Protein AF-A0A0S3QWM0-F1 (afdb_monomer)

Radius of gyration: 11.85 Å; Cα contacts (8 Å, |Δi|>4): 114; chains: 1; bounding box: 30×22×27 Å

InterPro domains:
  IPR039512 RCHY1, zinc-ribbon [PF14599] (1-57)

Sequence (69 aa):
MAVYFGMLDALLAAEELPEEYRERCQDILCHDCDRKGSSRFHWLYHKCEFCGSYNTRVIKCETSNSSCS

Mean predicted aligned error: 8.06 Å

Secondary structure (DSSP, 8-state):
--HHHHHHHHHHHHS---HHHHT-EEEEEETTT--EEEEE--SS----TTT----EEEEE---S-----

Structure (mmCIF, N/CA/C/O backbone):
data_AF-A0A0S3QWM0-F1
#
_entry.id   AF-A0A0S3QWM0-F1
#
loop_
_atom_site.group_PDB
_atom_site.id
_atom_site.type_symbol
_atom_site.label_atom_id
_atom_site.label_alt_id
_atom_site.label_comp_id
_atom_site.label_asym_id
_atom_site.label_entity_id
_atom_site.label_seq_id
_atom_site.pdbx_PDB_ins_code
_atom_site.Cartn_x
_atom_site.Cartn_y
_atom_site.Cartn_z
_atom_site.occupancy
_atom_site.B_iso_or_equiv
_atom_site.auth_seq_id
_atom_site.auth_comp_id
_atom_site.auth_asym_id
_atom_site.auth_atom_id
_atom_site.pdbx_PDB_model_num
ATOM 1 N N . MET A 1 1 ? 12.393 -7.228 -13.216 1.00 48.69 1 MET A N 1
ATOM 2 C CA . MET A 1 1 ? 11.403 -8.192 -12.688 1.00 48.69 1 MET A CA 1
ATOM 3 C C . MET A 1 1 ? 10.180 -7.423 -12.162 1.00 48.69 1 MET A C 1
ATOM 5 O O . MET A 1 1 ? 9.963 -7.371 -10.967 1.00 48.69 1 MET A O 1
ATOM 9 N N . ALA A 1 2 ? 9.427 -6.739 -13.035 1.00 55.66 2 ALA A N 1
ATOM 10 C CA . ALA A 1 2 ? 8.313 -5.849 -12.641 1.00 55.66 2 ALA A CA 1
ATOM 11 C C . ALA A 1 2 ? 6.949 -6.277 -13.222 1.00 55.66 2 ALA A C 1
ATOM 13 O O . ALA A 1 2 ? 5.915 -5.712 -12.886 1.00 55.66 2 ALA A O 1
ATOM 14 N N . VAL A 1 3 ? 6.938 -7.302 -14.079 1.00 62.47 3 VAL A N 1
ATOM 15 C CA . VAL A 1 3 ? 5.727 -7.811 -14.746 1.00 62.47 3 VAL A CA 1
ATOM 16 C C . VAL A 1 3 ? 4.758 -8.495 -13.782 1.00 62.47 3 VAL A C 1
ATOM 18 O O . VAL A 1 3 ? 3.552 -8.326 -13.913 1.00 62.47 3 VAL A O 1
ATOM 21 N N . TYR A 1 4 ? 5.271 -9.206 -12.775 1.00 71.56 4 TYR A N 1
ATOM 22 C CA . TYR A 1 4 ? 4.438 -9.908 -11.792 1.00 71.56 4 TYR A CA 1
ATOM 23 C C . TYR A 1 4 ? 3.570 -8.942 -10.971 1.00 71.56 4 TYR A C 1
ATOM 25 O O . TYR A 1 4 ? 2.385 -9.173 -10.761 1.00 71.56 4 TYR A O 1
ATOM 33 N N . PHE A 1 5 ? 4.146 -7.804 -10.588 1.00 70.44 5 PHE A N 1
ATOM 34 C CA . PHE A 1 5 ? 3.465 -6.740 -9.855 1.00 70.44 5 PHE A CA 1
ATOM 35 C C . PHE A 1 5 ? 2.389 -6.028 -10.679 1.00 70.44 5 PHE A C 1
ATOM 37 O O . PHE A 1 5 ? 1.376 -5.623 -10.116 1.00 70.44 5 PHE A O 1
ATOM 44 N N . GLY A 1 6 ? 2.579 -5.917 -11.997 1.00 71.12 6 GLY A N 1
ATOM 45 C CA . GLY A 1 6 ? 1.550 -5.409 -12.907 1.00 71.12 6 GLY A CA 1
ATOM 46 C C . GLY A 1 6 ? 0.390 -6.389 -13.103 1.00 71.12 6 GLY A C 1
ATOM 47 O O . GLY A 1 6 ? -0.759 -5.971 -13.169 1.00 71.12 6 GLY A O 1
ATOM 48 N N . MET A 1 7 ? 0.669 -7.695 -13.139 1.00 81.56 7 MET A N 1
ATOM 49 C CA . MET A 1 7 ? -0.381 -8.717 -13.207 1.00 81.56 7 MET A CA 1
ATOM 50 C C . MET A 1 7 ? -1.194 -8.782 -11.909 1.00 81.56 7 MET A C 1
ATOM 52 O O . MET A 1 7 ? -2.415 -8.898 -11.964 1.00 81.56 7 MET A O 1
ATOM 56 N N . LEU A 1 8 ? -0.531 -8.653 -10.756 1.00 77.00 8 LEU A N 1
ATOM 57 C CA . LEU A 1 8 ? -1.209 -8.491 -9.471 1.00 77.00 8 LEU A CA 1
ATOM 58 C C . LEU A 1 8 ? -2.124 -7.265 -9.490 1.00 77.00 8 LEU A C 1
ATOM 60 O O . LEU A 1 8 ? -3.286 -7.403 -9.150 1.00 77.00 8 LEU A O 1
ATOM 64 N N . ASP A 1 9 ? -1.647 -6.112 -9.965 1.00 76.44 9 ASP A N 1
ATOM 65 C CA . ASP A 1 9 ? -2.455 -4.886 -10.064 1.00 76.44 9 ASP A CA 1
ATOM 66 C C . ASP A 1 9 ? -3.740 -5.113 -10.882 1.00 76.44 9 ASP A C 1
ATOM 68 O O . ASP A 1 9 ? -4.822 -4.732 -10.452 1.00 76.44 9 ASP A O 1
ATOM 72 N N . ALA A 1 10 ? -3.641 -5.825 -12.011 1.00 78.88 10 ALA A N 1
ATOM 73 C CA . ALA A 1 10 ? -4.793 -6.162 -12.848 1.00 78.88 10 ALA A CA 1
ATOM 74 C C . ALA A 1 10 ? -5.784 -7.118 -12.159 1.00 78.88 10 ALA A C 1
ATOM 76 O O . ALA A 1 10 ? -6.994 -6.936 -12.282 1.00 78.88 10 ALA A O 1
ATOM 77 N N . LEU A 1 11 ? -5.288 -8.119 -11.424 1.00 79.25 11 LEU A N 1
ATOM 78 C CA . LEU A 1 11 ? -6.130 -9.032 -10.642 1.00 79.25 11 LEU A CA 1
ATOM 79 C C . LEU A 1 11 ? -6.809 -8.304 -9.477 1.00 79.25 11 LEU A C 1
ATOM 81 O O . LEU A 1 11 ? -8.008 -8.458 -9.273 1.00 79.25 11 LEU A O 1
ATOM 85 N N . LEU A 1 12 ? -6.063 -7.461 -8.762 1.00 74.00 12 LEU A N 1
ATOM 86 C CA . LEU A 1 12 ? -6.586 -6.612 -7.695 1.00 74.00 12 LEU A CA 1
ATOM 87 C C . LEU A 1 12 ? -7.620 -5.607 -8.210 1.00 74.00 12 LEU A C 1
ATOM 89 O O . LEU A 1 12 ? -8.567 -5.309 -7.495 1.00 74.00 12 LEU A O 1
ATOM 93 N N . ALA A 1 13 ? -7.427 -5.063 -9.414 1.00 72.88 13 ALA A N 1
ATOM 94 C CA . ALA A 1 13 ? -8.359 -4.129 -10.038 1.00 72.88 13 ALA A CA 1
ATOM 95 C C . ALA A 1 13 ? -9.641 -4.820 -10.523 1.00 72.88 13 ALA A C 1
ATOM 97 O O . ALA A 1 13 ? -10.695 -4.188 -10.536 1.00 72.88 13 ALA A O 1
ATOM 98 N N . ALA A 1 14 ? -9.551 -6.097 -10.914 1.00 75.31 14 ALA A N 1
ATOM 99 C CA . ALA A 1 14 ? -10.712 -6.927 -11.219 1.00 75.31 14 ALA A CA 1
ATOM 100 C C . ALA A 1 14 ? -11.501 -7.300 -9.952 1.00 75.31 14 ALA A C 1
ATOM 102 O O . ALA A 1 14 ? -12.719 -7.440 -10.008 1.00 75.31 14 ALA A O 1
ATOM 103 N N . GLU A 1 15 ? -10.822 -7.423 -8.808 1.00 69.06 15 GLU A N 1
ATOM 104 C CA . GLU A 1 15 ? -11.447 -7.572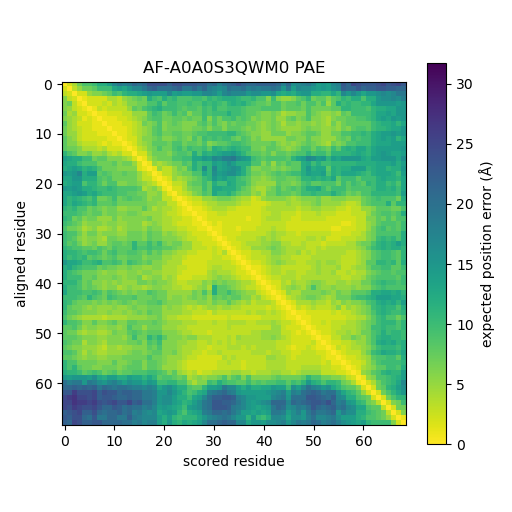 -7.494 1.00 69.06 15 GLU A CA 1
ATOM 105 C C . GLU A 1 15 ? -11.808 -6.192 -6.928 1.00 69.06 15 GLU A C 1
ATOM 107 O O . GLU A 1 15 ? -11.134 -5.618 -6.068 1.00 69.06 15 GLU A O 1
ATOM 112 N N . GLU A 1 16 ? -12.870 -5.614 -7.483 1.00 61.62 16 GLU A N 1
ATOM 113 C CA . GLU A 1 16 ? -13.386 -4.320 -7.058 1.00 61.62 16 GLU A CA 1
ATOM 114 C C . GLU A 1 16 ? -13.848 -4.367 -5.594 1.00 61.62 16 GLU A C 1
ATOM 116 O O . GLU A 1 16 ? -14.846 -4.997 -5.242 1.00 61.62 16 GLU A O 1
ATOM 121 N N . LEU A 1 17 ? -13.114 -3.684 -4.708 1.00 67.00 17 LEU A N 1
ATOM 122 C CA . LEU A 1 17 ? -13.595 -3.493 -3.345 1.00 67.00 17 LEU A CA 1
ATOM 123 C C . LEU A 1 17 ? -14.885 -2.657 -3.365 1.00 67.00 17 LEU A C 1
ATOM 125 O O . LEU A 1 17 ? -14.938 -1.650 -4.086 1.00 67.00 17 LEU A O 1
ATOM 129 N N . PRO A 1 18 ? -15.878 -3.007 -2.524 1.00 73.94 18 PRO A 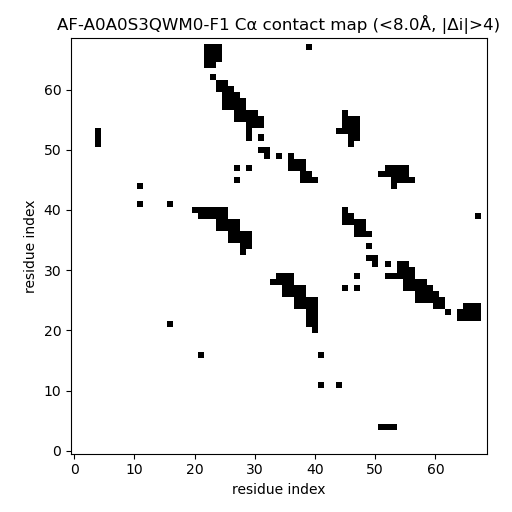N 1
ATOM 130 C CA . PRO A 1 18 ? -17.056 -2.178 -2.322 1.00 73.94 18 PRO A CA 1
ATOM 131 C C . PRO A 1 18 ? -16.645 -0.760 -1.917 1.00 73.94 18 PRO A C 1
ATOM 133 O O . PRO A 1 18 ? -15.657 -0.567 -1.201 1.00 73.94 18 PRO A O 1
ATOM 136 N N . GLU A 1 19 ? -17.409 0.233 -2.364 1.00 65.62 19 GLU A N 1
ATOM 137 C CA . GLU A 1 19 ? -17.082 1.659 -2.227 1.00 65.62 19 GLU A CA 1
ATOM 138 C C . GLU A 1 19 ? -16.816 2.078 -0.768 1.00 65.62 19 GLU A C 1
ATOM 140 O O . GLU A 1 19 ? -15.879 2.821 -0.491 1.00 65.62 19 GLU A O 1
ATOM 145 N N . GLU A 1 20 ? -17.526 1.461 0.181 1.00 66.31 20 GLU A N 1
ATOM 146 C CA . GLU A 1 20 ? -17.369 1.646 1.633 1.00 66.31 20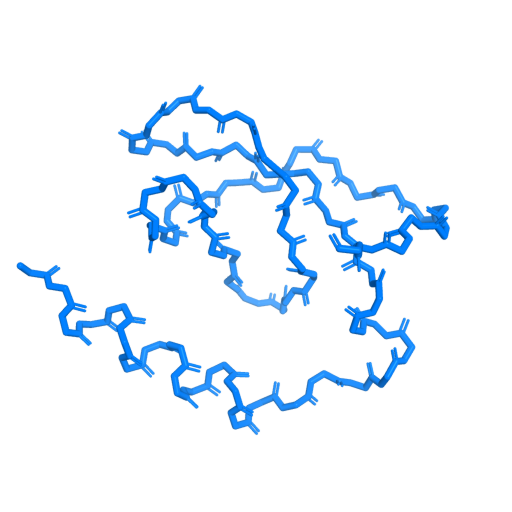 GLU A CA 1
ATOM 147 C C . GLU A 1 20 ? -15.958 1.315 2.166 1.00 66.31 20 GLU A C 1
ATOM 149 O O . GLU A 1 20 ? -15.525 1.838 3.199 1.00 66.31 20 GLU A O 1
ATOM 154 N N . TYR A 1 21 ? -15.233 0.440 1.465 1.00 66.44 21 TYR A N 1
ATOM 155 C CA . TYR A 1 21 ? -13.888 -0.017 1.817 1.00 66.44 21 TYR A CA 1
ATOM 156 C C . TYR A 1 21 ? -12.798 0.589 0.932 1.00 66.44 21 TYR A C 1
ATOM 158 O O . TYR A 1 21 ? -11.635 0.608 1.334 1.00 66.44 21 TYR A O 1
ATOM 166 N N . ARG A 1 22 ? -13.156 1.124 -0.242 1.00 65.12 22 ARG A N 1
ATOM 167 C CA . ARG A 1 22 ? -12.223 1.803 -1.158 1.00 65.12 22 ARG A CA 1
ATOM 168 C C . ARG A 1 22 ? -11.569 3.032 -0.535 1.00 65.12 22 ARG A C 1
ATOM 170 O O . ARG A 1 22 ? -10.413 3.320 -0.831 1.00 65.12 22 ARG A O 1
ATOM 177 N N . GLU A 1 23 ? -12.296 3.729 0.331 1.00 65.62 23 GLU A N 1
ATOM 178 C CA . GLU A 1 23 ? -11.810 4.921 1.034 1.00 65.62 23 GLU A CA 1
ATOM 179 C C . GLU A 1 23 ? -11.044 4.591 2.323 1.00 65.62 23 GLU A C 1
ATOM 181 O O . GLU A 1 23 ? -10.565 5.489 3.015 1.00 65.62 23 GLU A O 1
ATOM 186 N N . ARG A 1 24 ? -10.917 3.305 2.677 1.00 75.31 24 ARG A N 1
ATOM 187 C CA . ARG A 1 24 ? -10.171 2.893 3.865 1.00 75.31 24 ARG A CA 1
ATOM 188 C C . ARG A 1 24 ? -8.693 2.811 3.536 1.00 75.31 24 ARG A C 1
ATOM 190 O O . ARG A 1 24 ? -8.277 2.081 2.638 1.00 75.31 24 ARG A O 1
ATOM 197 N N . CYS A 1 25 ? -7.894 3.520 4.317 1.00 76.62 25 CYS A N 1
ATOM 198 C CA . CYS A 1 25 ? -6.446 3.434 4.268 1.00 76.62 25 CYS A CA 1
ATOM 199 C C . CYS A 1 25 ? -5.906 2.688 5.472 1.00 76.62 25 CYS A C 1
ATOM 201 O O . CYS A 1 25 ? -6.424 2.801 6.583 1.00 76.62 25 CYS A O 1
ATOM 203 N N . GLN A 1 26 ? -4.849 1.925 5.226 1.00 82.19 26 GLN A N 1
ATOM 204 C CA . GLN A 1 26 ? -4.090 1.258 6.268 1.00 82.19 26 GLN A CA 1
ATOM 205 C C . GLN A 1 26 ? -2.636 1.691 6.182 1.00 82.19 26 GLN A C 1
ATOM 207 O O . GLN A 1 26 ? -2.066 1.795 5.091 1.00 82.19 26 GLN A O 1
ATOM 212 N N . ASP A 1 27 ? -2.039 1.938 7.342 1.00 86.56 27 ASP A N 1
ATOM 213 C CA . ASP A 1 27 ? -0.608 2.154 7.433 1.00 86.56 27 ASP A CA 1
ATOM 214 C C . ASP A 1 27 ? 0.093 0.826 7.198 1.00 86.56 27 ASP A C 1
ATOM 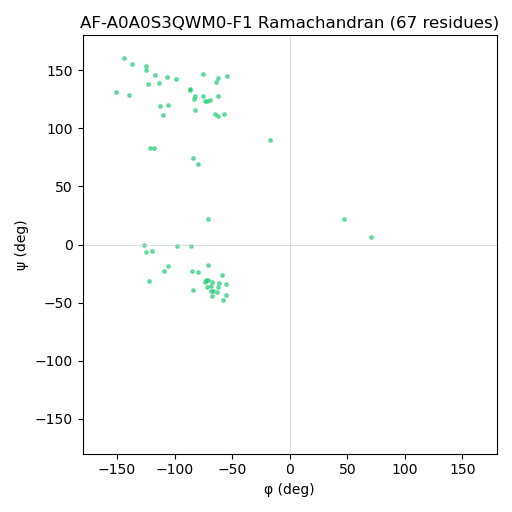216 O O . ASP A 1 27 ? -0.112 -0.158 7.919 1.00 86.56 27 ASP A O 1
ATOM 220 N N . ILE A 1 28 ? 0.966 0.830 6.203 1.00 89.00 28 ILE A N 1
ATOM 221 C CA . ILE A 1 28 ? 1.809 -0.287 5.834 1.00 89.00 28 ILE A CA 1
ATOM 222 C C . ILE A 1 28 ? 3.282 0.071 6.007 1.00 89.00 28 ILE A C 1
ATOM 224 O O . ILE A 1 28 ? 3.722 1.200 5.788 1.00 89.00 28 ILE A O 1
ATOM 228 N N . LEU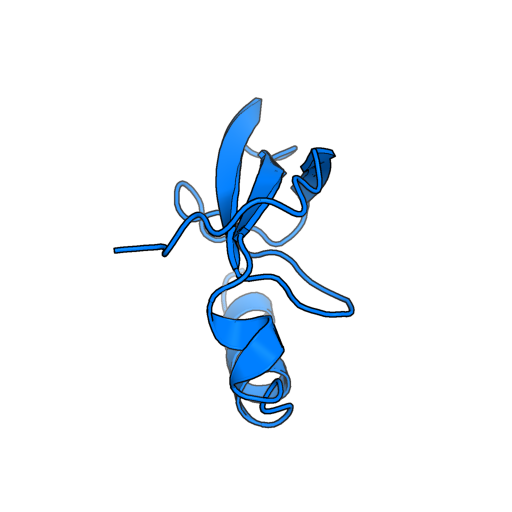 A 1 29 ? 4.075 -0.920 6.391 1.00 89.44 29 LEU A N 1
ATOM 229 C CA . LEU A 1 29 ? 5.527 -0.853 6.372 1.00 89.44 29 LEU A CA 1
ATOM 230 C C . LEU A 1 29 ? 6.031 -1.696 5.206 1.00 89.44 29 LEU A C 1
ATOM 232 O O . LEU A 1 29 ? 5.796 -2.899 5.157 1.00 89.44 29 LEU A O 1
ATOM 236 N N . CYS A 1 30 ? 6.734 -1.056 4.286 1.00 90.38 30 CYS A N 1
ATOM 237 C CA . CYS A 1 30 ? 7.421 -1.702 3.178 1.00 90.38 30 CYS A CA 1
ATOM 238 C C . CYS A 1 30 ? 8.693 -2.392 3.663 1.00 90.38 30 CYS A C 1
ATOM 240 O O . CYS A 1 30 ? 9.526 -1.737 4.279 1.00 90.38 30 CYS A O 1
ATOM 242 N N . HIS A 1 31 ? 8.872 -3.673 3.345 1.00 86.00 31 HIS A N 1
ATOM 243 C CA . HIS A 1 31 ? 10.082 -4.414 3.706 1.00 86.00 31 HIS A CA 1
ATOM 244 C C . HIS A 1 31 ? 11.232 -4.244 2.710 1.00 86.00 31 HIS A C 1
ATOM 246 O O . HIS A 1 31 ? 12.382 -4.401 3.092 1.00 86.00 31 HIS A O 1
ATOM 252 N N . ASP A 1 32 ? 10.957 -3.888 1.453 1.00 87.00 32 ASP A N 1
ATOM 253 C CA . ASP A 1 32 ? 12.025 -3.635 0.468 1.00 87.00 32 ASP A CA 1
ATOM 254 C C . ASP A 1 32 ? 12.662 -2.253 0.61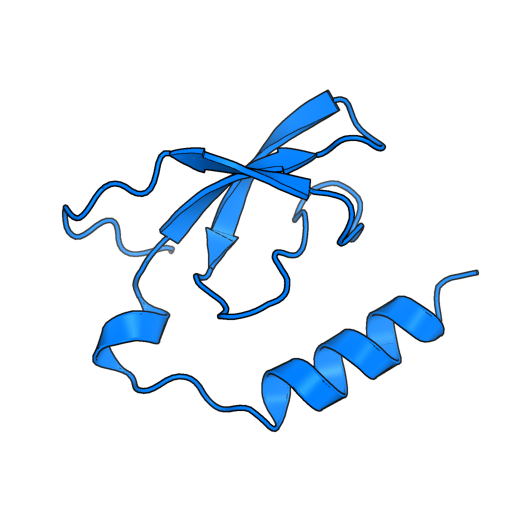2 1.00 87.00 32 ASP A C 1
ATOM 256 O O . ASP A 1 32 ? 13.765 -2.003 0.134 1.00 87.00 32 ASP A O 1
ATOM 260 N N . CYS A 1 33 ? 11.923 -1.318 1.199 1.00 87.94 33 CYS A N 1
ATOM 261 C CA . CYS A 1 33 ? 12.291 0.087 1.254 1.00 87.94 33 CYS A CA 1
ATOM 262 C C . CYS A 1 33 ? 12.284 0.661 2.670 1.00 87.94 33 CYS A C 1
ATOM 264 O O . CYS A 1 33 ? 12.551 1.852 2.824 1.00 87.94 33 CYS A O 1
ATOM 266 N N . ASP A 1 34 ? 11.937 -0.161 3.670 1.00 87.44 34 ASP A N 1
ATOM 267 C CA . ASP A 1 34 ? 11.841 0.157 5.104 1.00 87.44 34 ASP A CA 1
ATOM 268 C C . ASP A 1 34 ? 11.077 1.454 5.423 1.00 87.44 34 ASP A C 1
ATOM 270 O O . ASP A 1 34 ? 11.219 2.064 6.487 1.00 87.44 34 ASP A O 1
ATOM 274 N N . ARG A 1 35 ? 10.225 1.890 4.489 1.00 86.81 35 ARG A N 1
ATOM 275 C CA . ARG A 1 35 ? 9.412 3.098 4.595 1.00 86.81 35 ARG A CA 1
ATOM 276 C C . ARG A 1 35 ? 8.001 2.753 5.033 1.00 86.81 35 ARG A C 1
ATOM 278 O O . ARG A 1 35 ? 7.418 1.752 4.615 1.00 86.81 35 ARG A O 1
ATOM 285 N N . LYS A 1 36 ? 7.452 3.628 5.868 1.00 87.56 36 LYS A N 1
ATOM 286 C CA . LYS A 1 36 ? 6.046 3.614 6.266 1.00 87.56 36 LYS A CA 1
ATOM 287 C C . LYS A 1 36 ? 5.264 4.403 5.224 1.00 87.56 36 LYS A C 1
ATOM 289 O O . LYS A 1 36 ? 5.695 5.493 4.854 1.00 87.56 36 LYS A O 1
ATOM 294 N N . GLY A 1 37 ? 4.158 3.855 4.752 1.00 83.38 37 GLY A N 1
ATOM 295 C CA . GLY A 1 37 ? 3.251 4.523 3.829 1.00 83.38 37 GLY A CA 1
ATOM 296 C C . GLY A 1 37 ? 1.816 4.144 4.128 1.00 83.38 37 GLY A C 1
ATOM 297 O O . GLY A 1 37 ? 1.562 3.126 4.761 1.00 83.38 37 GLY A O 1
ATOM 298 N N . SER A 1 38 ? 0.879 4.944 3.652 1.00 82.94 38 SER A N 1
ATOM 299 C CA . SER A 1 38 ? -0.523 4.559 3.588 1.00 82.94 38 SER A CA 1
ATOM 300 C C . SER A 1 38 ? -0.766 3.813 2.285 1.00 82.94 38 SER A C 1
ATOM 302 O O . SER A 1 38 ? -0.323 4.252 1.229 1.00 82.94 38 SER A O 1
ATOM 304 N N . SER A 1 39 ? -1.471 2.691 2.344 1.00 81.94 39 SER A N 1
ATOM 305 C CA . SER A 1 39 ? -1.9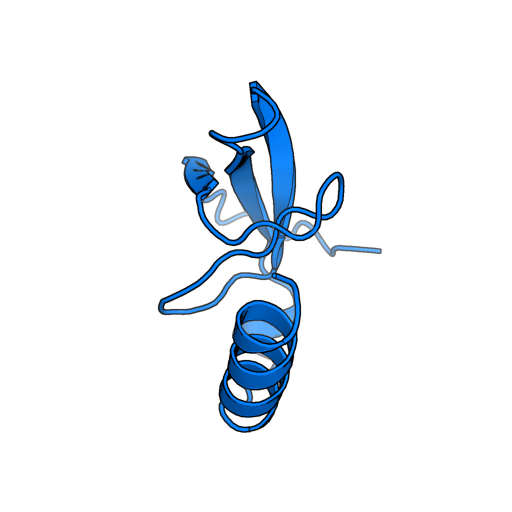88 2.034 1.147 1.00 81.94 39 SER A CA 1
ATOM 306 C C . SER A 1 39 ? -3.487 1.858 1.283 1.00 81.94 39 SER A C 1
ATOM 308 O O . SER A 1 39 ? -4.031 1.803 2.394 1.00 81.94 39 SER A O 1
ATOM 310 N N . ARG A 1 40 ? -4.168 1.795 0.142 1.00 77.81 40 ARG A N 1
ATOM 311 C CA . ARG A 1 40 ? -5.596 1.492 0.118 1.00 77.81 40 ARG A CA 1
ATOM 312 C C . ARG A 1 40 ? -5.817 0.100 0.692 1.00 77.81 40 ARG A C 1
ATOM 314 O O . ARG A 1 40 ? -4.999 -0.810 0.510 1.00 77.81 40 ARG A O 1
ATOM 321 N N . PHE A 1 41 ? -6.914 -0.048 1.419 1.00 76.62 41 PHE A N 1
ATOM 322 C CA . PHE A 1 41 ? -7.295 -1.343 1.932 1.00 76.62 41 PHE A CA 1
ATOM 323 C C . PHE A 1 41 ? -7.567 -2.285 0.762 1.00 76.62 41 PHE A C 1
ATOM 325 O O . PHE A 1 41 ? -8.330 -1.978 -0.152 1.00 76.62 41 PHE A O 1
ATOM 332 N N . HIS A 1 42 ? -6.915 -3.436 0.811 1.00 77.12 42 HIS A N 1
ATOM 333 C CA . HIS A 1 42 ? -7.174 -4.571 -0.052 1.00 77.12 42 HIS A CA 1
ATOM 334 C C . HIS A 1 42 ? -7.141 -5.816 0.826 1.00 77.12 42 HIS A C 1
ATOM 336 O O . HIS A 1 42 ? -6.527 -5.811 1.892 1.00 77.12 42 HIS A O 1
ATOM 342 N N . TRP A 1 43 ? -7.819 -6.872 0.403 1.00 70.25 43 TRP A N 1
ATOM 343 C CA . TRP A 1 43 ? -8.038 -8.045 1.246 1.00 70.25 43 TRP A CA 1
ATOM 344 C C . TRP A 1 43 ? -6.762 -8.866 1.404 1.00 70.25 43 TRP A C 1
ATOM 346 O O . TRP A 1 43 ? -6.539 -9.478 2.446 1.00 70.25 43 TRP A O 1
ATOM 356 N N . LEU A 1 44 ? -5.927 -8.865 0.363 1.00 69.19 44 LEU A N 1
ATOM 357 C CA . LEU A 1 44 ? -4.747 -9.718 0.283 1.00 69.19 44 LEU A CA 1
ATOM 358 C C . LEU A 1 44 ? -3.437 -8.948 0.088 1.00 69.19 44 LEU A C 1
ATOM 360 O O . LEU A 1 44 ? -2.398 -9.419 0.545 1.00 69.19 44 LEU A O 1
ATOM 364 N N . TYR A 1 45 ? -3.450 -7.796 -0.592 1.00 76.19 45 TYR A N 1
ATOM 365 C CA . TYR A 1 45 ? -2.213 -7.158 -1.051 1.00 76.19 45 TYR A CA 1
ATOM 366 C C . TYR A 1 45 ? -2.211 -5.639 -0.892 1.00 76.19 45 TYR A C 1
ATOM 368 O O . TYR A 1 45 ? -3.067 -4.945 -1.428 1.00 76.19 45 TYR A O 1
ATOM 376 N N . HIS A 1 46 ? -1.166 -5.100 -0.262 1.00 83.19 46 HIS A N 1
ATOM 377 C CA . HIS A 1 46 ? -0.969 -3.655 -0.158 1.00 83.19 46 HIS A CA 1
ATOM 378 C C . HIS A 1 46 ? 0.249 -3.214 -0.955 1.00 83.19 46 HIS A C 1
ATOM 380 O O . HIS A 1 46 ? 1.386 -3.622 -0.695 1.00 83.19 46 HIS A O 1
ATOM 386 N N . LYS A 1 47 ? 0.001 -2.356 -1.939 1.00 82.81 47 LYS A N 1
ATOM 387 C CA . LYS A 1 47 ? 1.048 -1.808 -2.789 1.00 82.81 47 LYS A CA 1
ATOM 388 C C . LYS A 1 47 ? 1.720 -0.638 -2.085 1.00 82.81 47 LYS A C 1
ATOM 390 O O . LYS A 1 47 ? 1.054 0.299 -1.644 1.00 82.81 47 LYS A O 1
ATOM 395 N N . CYS A 1 48 ? 3.043 -0.680 -2.003 1.00 85.75 48 CYS A N 1
ATOM 396 C CA . CYS A 1 48 ? 3.835 0.447 -1.545 1.00 85.75 48 CYS A CA 1
ATOM 397 C C . CYS A 1 48 ? 3.874 1.537 -2.619 1.00 85.75 48 CYS A C 1
ATOM 399 O O . CYS A 1 48 ? 4.356 1.296 -3.725 1.00 85.75 48 CYS A O 1
ATOM 401 N N . GLU A 1 49 ? 3.464 2.755 -2.281 1.00 79.56 49 GLU A N 1
ATOM 402 C CA . GLU A 1 49 ? 3.513 3.891 -3.212 1.00 79.56 49 GLU A CA 1
ATOM 403 C C . GLU A 1 49 ? 4.945 4.382 -3.492 1.00 79.56 49 GLU A C 1
ATOM 405 O O . GLU A 1 49 ? 5.198 5.037 -4.498 1.00 79.56 49 GLU A O 1
ATOM 410 N N . PHE A 1 50 ? 5.914 4.023 -2.642 1.00 83.31 50 PHE A N 1
ATOM 411 C CA . PHE A 1 50 ? 7.303 4.473 -2.781 1.00 83.31 50 PHE A CA 1
ATOM 412 C C . PHE A 1 50 ? 8.140 3.626 -3.740 1.00 83.31 50 PHE A C 1
ATOM 414 O O . PHE A 1 50 ? 9.007 4.158 -4.427 1.00 83.31 50 PHE A O 1
ATOM 421 N N . CYS A 1 51 ? 7.961 2.305 -3.727 1.00 85.75 51 CYS A N 1
ATOM 422 C CA . CYS A 1 51 ? 8.768 1.378 -4.528 1.00 85.75 51 CYS A CA 1
ATOM 423 C C . CYS A 1 51 ? 7.930 0.460 -5.427 1.00 85.75 51 CYS A C 1
ATOM 425 O O . CYS A 1 51 ? 8.496 -0.291 -6.217 1.00 85.75 51 CYS A O 1
ATOM 427 N N . GLY A 1 52 ? 6.599 0.487 -5.304 1.00 80.56 52 GLY A N 1
ATOM 428 C CA . GLY A 1 52 ? 5.698 -0.403 -6.036 1.00 80.56 52 GLY A CA 1
ATOM 429 C C . GLY A 1 52 ? 5.738 -1.862 -5.577 1.00 80.56 52 GLY A C 1
ATOM 430 O O . GLY A 1 52 ? 5.114 -2.702 -6.222 1.00 80.56 52 GLY A O 1
ATOM 431 N N . SER A 1 53 ? 6.459 -2.180 -4.496 1.00 84.25 53 SER A N 1
ATOM 432 C CA . SER A 1 53 ? 6.486 -3.531 -3.935 1.00 84.25 53 SER A CA 1
ATOM 433 C C . SER A 1 53 ? 5.203 -3.838 -3.173 1.00 84.25 53 SER A C 1
ATOM 435 O O . SER A 1 53 ? 4.623 -2.970 -2.520 1.00 84.25 53 SER A O 1
ATOM 437 N N . TYR A 1 54 ? 4.801 -5.102 -3.223 1.00 82.38 54 TYR A N 1
ATOM 438 C CA . TYR A 1 54 ? 3.699 -5.649 -2.435 1.00 82.38 54 TYR A CA 1
ATOM 439 C C . TYR A 1 54 ? 4.179 -6.364 -1.169 1.00 82.38 54 TYR A C 1
ATOM 441 O O . TYR A 1 54 ? 3.360 -6.845 -0.392 1.00 82.38 54 TYR A O 1
ATOM 449 N N . ASN A 1 55 ? 5.495 -6.437 -0.939 1.00 85.50 55 ASN A N 1
ATOM 450 C CA . ASN A 1 55 ? 6.063 -6.986 0.288 1.00 85.50 55 ASN A CA 1
ATOM 451 C C . ASN A 1 55 ? 6.000 -5.932 1.401 1.00 85.50 55 ASN A C 1
ATOM 453 O O . ASN A 1 55 ? 6.990 -5.318 1.809 1.00 85.50 55 ASN A O 1
ATOM 457 N N . THR A 1 56 ? 4.775 -5.655 1.825 1.00 87.69 56 THR A N 1
ATOM 458 C CA . THR A 1 56 ? 4.467 -4.685 2.862 1.00 87.69 56 THR A CA 1
ATOM 459 C C . THR A 1 56 ? 3.648 -5.369 3.949 1.00 87.69 56 THR A C 1
ATOM 461 O O . THR A 1 56 ? 2.921 -6.327 3.689 1.00 87.69 56 THR A O 1
ATOM 464 N N . ARG A 1 57 ? 3.782 -4.904 5.190 1.00 88.12 57 ARG A N 1
ATOM 465 C CA . ARG A 1 57 ? 2.987 -5.389 6.322 1.00 88.12 57 ARG A CA 1
ATOM 466 C C . ARG A 1 57 ? 2.074 -4.290 6.834 1.00 88.12 57 ARG A C 1
ATOM 468 O O . ARG A 1 57 ? 2.523 -3.158 6.992 1.00 88.12 57 ARG A O 1
ATOM 475 N N . VAL A 1 58 ? 0.834 -4.624 7.169 1.00 86.69 58 VAL A N 1
ATOM 476 C CA . VAL A 1 58 ? -0.066 -3.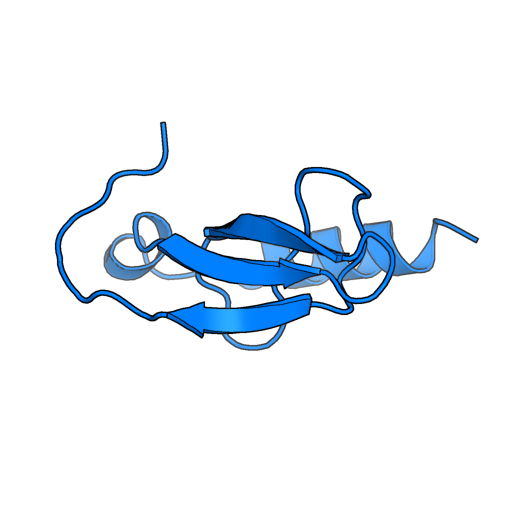695 7.859 1.00 86.69 58 VAL A CA 1
ATOM 477 C C . VAL A 1 58 ? 0.440 -3.486 9.282 1.00 86.69 58 VAL A C 1
ATOM 479 O O . VAL A 1 58 ? 0.645 -4.439 10.031 1.00 86.69 58 VAL A O 1
ATOM 482 N N . ILE A 1 59 ? 0.676 -2.232 9.646 1.00 86.25 59 ILE A N 1
ATOM 483 C CA . ILE A 1 59 ? 1.089 -1.820 10.992 1.00 86.25 59 ILE A CA 1
ATOM 484 C C . ILE A 1 59 ? -0.025 -1.077 11.730 1.00 86.25 59 ILE A C 1
ATOM 486 O O . ILE A 1 59 ? -0.018 -1.069 12.961 1.00 86.25 59 ILE A O 1
ATOM 490 N N . LYS A 1 60 ? -0.989 -0.485 11.014 1.00 78.69 60 LYS A N 1
ATOM 491 C CA . LYS A 1 60 ? -2.146 0.180 11.620 1.00 78.69 60 LYS A CA 1
ATOM 492 C C . LYS A 1 60 ? -3.356 0.120 10.689 1.00 78.69 60 LYS A C 1
ATOM 494 O O . LYS A 1 60 ? -3.261 0.454 9.514 1.00 78.69 60 LYS A O 1
ATOM 499 N N . CYS A 1 61 ? -4.496 -0.286 11.236 1.00 65.31 61 CYS A N 1
ATOM 500 C CA . CYS A 1 61 ? -5.793 -0.239 10.567 1.00 65.31 61 CYS A CA 1
ATOM 501 C C . CYS A 1 61 ? -6.687 0.695 11.388 1.00 65.31 61 CYS A C 1
ATOM 503 O O . CYS A 1 61 ? -7.393 0.242 12.287 1.00 65.31 61 CYS A O 1
ATOM 505 N N . GLU A 1 62 ? -6.591 2.010 11.176 1.00 56.12 62 GLU A N 1
ATOM 506 C CA . GLU A 1 62 ? -7.443 2.952 11.906 1.00 56.12 62 GLU A CA 1
ATOM 507 C C . GLU A 1 62 ? -8.815 3.063 11.236 1.00 56.12 62 GLU A C 1
ATOM 509 O O . GLU A 1 62 ? -8.969 3.539 10.114 1.00 56.12 62 GLU A O 1
ATOM 514 N N . THR A 1 63 ? -9.847 2.634 11.961 1.00 51.97 63 THR A N 1
ATOM 515 C CA . THR A 1 63 ? -11.269 2.678 11.583 1.00 51.97 63 THR A CA 1
ATOM 516 C C . THR A 1 63 ? -11.851 4.103 11.575 1.00 51.97 63 THR A C 1
ATOM 518 O O . THR A 1 63 ? -13.061 4.293 11.660 1.00 51.97 63 THR A O 1
ATOM 521 N N . SER A 1 64 ? -11.026 5.138 11.450 1.00 48.75 64 SER A N 1
ATOM 522 C CA . SER A 1 64 ? -11.447 6.539 11.413 1.00 48.75 64 SER A CA 1
ATOM 523 C C . SER A 1 64 ? -11.244 7.086 10.008 1.00 48.75 64 SER A C 1
ATOM 525 O O . SER A 1 64 ? -10.103 7.215 9.579 1.00 48.75 64 SER A O 1
ATOM 527 N N . ASN A 1 65 ? -12.355 7.363 9.312 1.00 52.31 65 ASN A N 1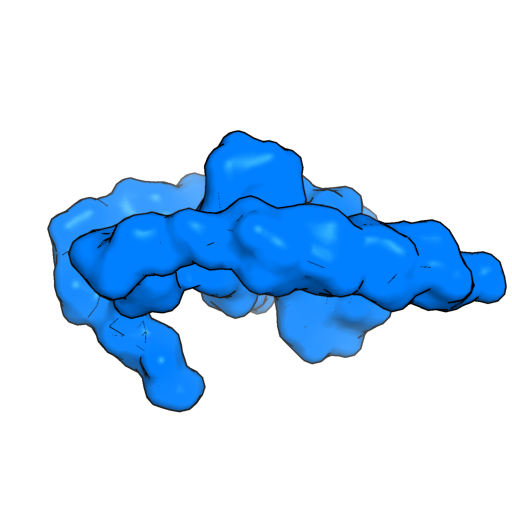
ATOM 528 C CA . ASN A 1 65 ? -12.462 8.098 8.041 1.00 52.31 65 ASN A CA 1
ATOM 529 C C . ASN A 1 65 ? -11.212 8.924 7.704 1.00 52.31 65 ASN A C 1
ATOM 531 O O . ASN A 1 65 ? -11.100 10.081 8.098 1.00 52.31 65 ASN A O 1
ATOM 535 N N . SER A 1 66 ? -10.271 8.306 6.999 1.00 52.59 66 SER A N 1
ATOM 536 C CA . SER A 1 66 ? -9.057 8.951 6.514 1.00 52.59 66 SER A CA 1
ATOM 537 C C . SER A 1 66 ? -9.090 8.783 5.009 1.00 52.59 66 SER A C 1
ATOM 539 O O . SER A 1 66 ? -8.567 7.807 4.479 1.00 52.59 66 SER A O 1
ATOM 541 N N . SER A 1 67 ? -9.820 9.677 4.346 1.00 50.12 67 SER A N 1
ATOM 542 C CA . SER A 1 67 ? -9.926 9.724 2.894 1.00 50.12 67 SER A CA 1
ATOM 543 C C . SER A 1 67 ? -8.520 9.861 2.306 1.00 50.12 67 SER A C 1
ATOM 545 O O . SER A 1 67 ? -7.863 10.884 2.506 1.00 50.12 67 SER A O 1
ATOM 547 N N . CYS A 1 68 ? -8.034 8.834 1.607 1.00 49.44 68 CYS A N 1
ATOM 548 C CA . CYS A 1 68 ? -6.848 8.972 0.762 1.00 49.44 68 CYS A CA 1
ATOM 549 C C . CYS A 1 68 ? -7.198 9.938 -0.370 1.00 49.44 68 CYS A C 1
ATOM 551 O O . CYS A 1 68 ? -8.062 9.643 -1.196 1.00 49.44 68 CYS A O 1
ATOM 553 N N . SER A 1 69 ? -6.563 11.109 -0.343 1.00 44.62 69 SER A N 1
ATOM 554 C CA . SER A 1 69 ? -6.556 12.080 -1.442 1.00 44.62 69 SER A CA 1
ATOM 555 C C . SER A 1 69 ? -5.328 11.851 -2.306 1.00 44.62 69 SER A C 1
ATOM 557 O O . SER A 1 69 ? -4.262 11.585 -1.708 1.00 44.62 69 SER A O 1
#

pLDDT: mean 74.43, std 12.17, range [44.62, 90.38]

Foldseek 3Di:
DCVVLVVVVVVQVVVDDDPVQQQFWFWKQAPVVRDIDIFRDDPQFGADPPPRDRRIGGPGRDPDRDGDD

Nearest PDB structures (foldseek):
  2k2d-assembly1_A  TM=8.435E-01  e=3.218E-03  Homo sapiens
  1b71-assembly1_A  TM=5.238E-01  e=5.354E-01  Nitratidesulfovibrio vulgaris str. Hildenborough
  7pfo-assembly1_4  TM=5.361E-01  e=1.023E+00  Homo sapiens
  1ijc-assembly1_A  TM=4.244E-01  e=4.837E+00  Bungarus candidus

Solvent-accessible surface area (backbone atoms only — not comparable to full-atom values): 4265 Å² total; per-residue (Å²): 143,61,65,67,58,53,52,48,51,54,54,53,62,71,56,68,66,58,72,90,45,55,47,36,46,26,36,26,38,27,69,89,71,74,43,76,44,71,20,58,55,53,96,86,60,39,55,36,86,88,79,62,46,56,63,44,43,82,78,41,78,63,94,60,96,48,73,80,125

Organism: NCBI:txid157739